Protein AF-A0AAU3DBB7-F1 (afdb_monomer)

Foldseek 3Di:
DDCPDDCPVCVVVDPVVNVPDADKDWDWDADDVGFTWIFIAGPVGDGDDIDTGHRVRCPDPD

Radius of gyration: 15.8 Å; Cα contacts (8 Å, |Δi|>4): 69; chains: 1; bounding box: 35×38×36 Å

Sequence (62 aa):
MSGNGEVAPGALAAPLEALEGPRRYLLEVPADGGGLDLFIYDVDGWLVDVSFVPPYLDTGAG

Solvent-accessible surface area (backbone atoms only — not comparable to full-atom values): 4153 Å² total; per-residue (Å²): 138,84,77,78,73,81,77,56,94,63,74,84,63,61,55,77,78,76,64,74,62,82,68,66,45,78,48,80,40,81,33,97,90,57,27,34,36,37,41,33,22,42,85,88,68,48,81,75,50,78,49,77,45,53,46,92,72,54,79,68,98,119

pLDDT: mean 76.04, std 18.78, range [41.84, 96.44]

Mean predicted aligned error: 12.07 Å

Nearest PDB structures (foldseek):
  2k7i-assembly1_B  TM=6.800E-01  e=1.120E+00  Agrobacterium fabrum str. C58
  6q2z-assembly1_B  TM=6.399E-01  e=1.432E+00  Haloferax volcanii DS2
  2rsn-assembly1_A  TM=3.556E-01  e=1.832E+00  Schizosaccharomyces pombe 972h-
  5wai-assembly2_G  TM=2.429E-01  e=9.307E-01  Homo sapiens
  2b2t-assembly1_A  TM=2.834E-01  e=7.103E+00  Homo sapiens

Secondary structure (DSSP, 8-state):
--------TTTT---GGGG-PPP-EEEEEE-TTSSEEEEEE-TTS-EEEEEEE-TTT-----

Structure (mmCIF, N/CA/C/O backbone):
data_AF-A0AAU3DBB7-F1
#
_entry.id   AF-A0AAU3DBB7-F1
#
loop_
_atom_site.group_PDB
_atom_site.id
_atom_site.type_symbol
_atom_site.label_atom_id
_atom_site.label_alt_id
_atom_site.label_comp_id
_atom_site.label_asym_id
_atom_site.label_entity_id
_atom_site.label_seq_id
_atom_site.pdbx_PDB_ins_code
_atom_site.Cartn_x
_atom_site.Cartn_y
_atom_site.Cartn_z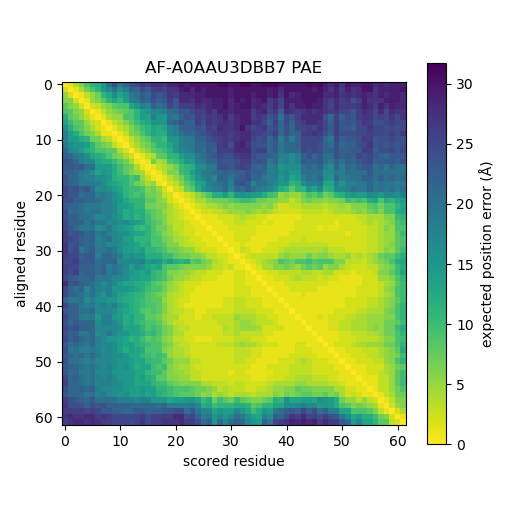
_atom_site.occupancy
_atom_site.B_iso_or_equiv
_atom_site.auth_seq_id
_atom_site.auth_comp_id
_atom_site.auth_asym_id
_atom_site.auth_atom_id
_atom_site.pdbx_PDB_model_num
ATOM 1 N N . MET A 1 1 ? 20.303 25.549 15.351 1.00 41.84 1 MET A N 1
ATOM 2 C CA . MET A 1 1 ? 20.831 24.304 15.945 1.00 41.84 1 MET A CA 1
ATOM 3 C C . MET A 1 1 ? 19.784 23.231 15.661 1.00 41.84 1 MET A C 1
ATOM 5 O O . MET A 1 1 ? 18.760 23.237 16.324 1.00 41.84 1 MET A O 1
ATOM 9 N N . SER A 1 2 ? 19.934 22.456 14.580 1.00 45.84 2 SER A N 1
ATOM 10 C CA . SER A 1 2 ? 18.940 21.450 14.160 1.00 45.84 2 SER A CA 1
ATOM 11 C C . SER A 1 2 ? 19.469 20.074 14.532 1.00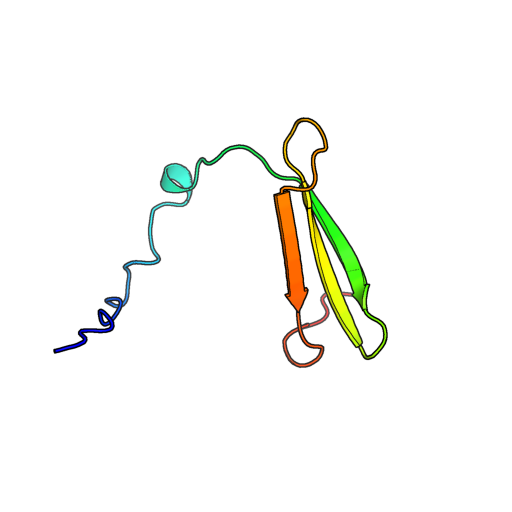 45.84 2 SER A C 1
ATOM 13 O O . SER A 1 2 ? 20.325 19.536 13.835 1.00 45.84 2 SER A O 1
ATOM 15 N N . GLY A 1 3 ? 19.030 19.553 15.675 1.00 45.09 3 GLY A N 1
ATOM 16 C CA . GLY A 1 3 ? 19.275 18.168 16.047 1.00 45.09 3 GLY A CA 1
ATOM 17 C C . GLY A 1 3 ? 18.255 17.298 15.336 1.00 45.09 3 GLY A C 1
ATOM 18 O O . GLY A 1 3 ? 17.154 17.115 15.846 1.00 45.09 3 GLY A O 1
ATOM 19 N N . ASN A 1 4 ? 18.601 16.781 14.158 1.00 56.16 4 ASN A N 1
ATOM 20 C CA . ASN A 1 4 ? 17.905 15.608 13.643 1.00 56.16 4 ASN A CA 1
ATOM 21 C C . ASN A 1 4 ? 18.291 14.478 14.596 1.00 56.16 4 ASN A C 1
ATOM 23 O O . ASN A 1 4 ? 19.427 14.011 14.551 1.00 56.16 4 ASN A O 1
ATOM 27 N N . GLY A 1 5 ? 17.404 14.178 15.548 1.00 49.56 5 GLY A N 1
ATOM 28 C CA . GLY A 1 5 ? 17.656 13.225 16.620 1.00 49.56 5 GLY A CA 1
ATOM 29 C C . GLY A 1 5 ? 18.132 11.905 16.037 1.00 49.56 5 GLY A C 1
ATOM 30 O O . GLY A 1 5 ? 17.409 11.256 15.285 1.00 49.56 5 GLY A O 1
ATOM 31 N N . GLU A 1 6 ? 19.369 11.548 16.358 1.0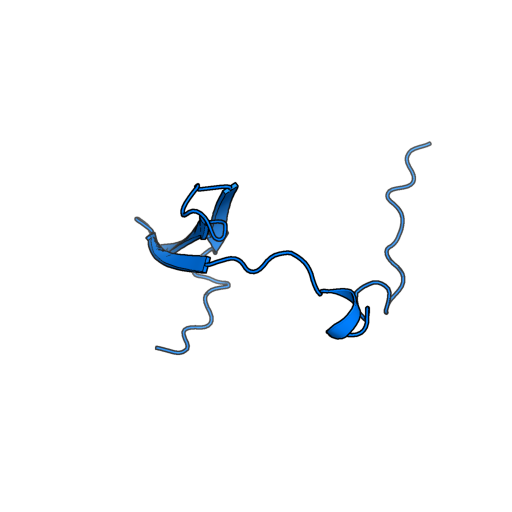0 59.41 6 GLU A N 1
ATOM 32 C CA . GLU A 1 6 ? 19.934 10.243 16.065 1.00 59.41 6 GLU A CA 1
ATOM 33 C C . GLU A 1 6 ? 19.045 9.204 16.761 1.00 59.41 6 GLU A C 1
ATOM 35 O O . GLU A 1 6 ? 18.932 9.180 17.989 1.00 59.41 6 GLU A O 1
ATOM 40 N N . VAL A 1 7 ? 18.309 8.416 15.975 1.00 59.22 7 VAL A N 1
ATOM 41 C CA . VAL A 1 7 ? 17.419 7.391 16.521 1.00 59.22 7 VAL A CA 1
ATOM 42 C C . VAL A 1 7 ? 18.305 6.269 17.044 1.00 59.22 7 VAL A C 1
ATOM 44 O O . VAL A 1 7 ? 18.956 5.571 16.267 1.00 59.22 7 VAL A O 1
ATOM 47 N N . ALA A 1 8 ? 18.358 6.128 18.370 1.00 57.28 8 ALA A N 1
ATOM 48 C CA . ALA A 1 8 ? 19.177 5.120 19.025 1.00 57.28 8 ALA A CA 1
ATOM 49 C C . ALA A 1 8 ? 18.856 3.713 18.473 1.00 57.28 8 ALA A C 1
ATOM 51 O O . ALA A 1 8 ? 17.674 3.376 18.311 1.00 57.28 8 ALA A O 1
ATOM 52 N N . PRO A 1 9 ? 19.872 2.868 18.217 1.00 47.09 9 PRO A N 1
ATOM 53 C CA . PRO A 1 9 ? 19.658 1.475 17.843 1.00 47.09 9 PRO A CA 1
ATOM 54 C C . PRO A 1 9 ? 18.783 0.784 18.899 1.00 47.09 9 PRO A C 1
ATOM 56 O O . PRO A 1 9 ? 19.164 0.699 20.064 1.00 47.09 9 PRO A O 1
ATOM 59 N N . GLY A 1 10 ? 17.587 0.342 18.502 1.00 54.28 10 GLY A N 1
ATOM 60 C CA . GLY A 1 10 ? 16.593 -0.257 19.404 1.00 54.28 10 GLY A CA 1
ATOM 61 C C . GLY A 1 1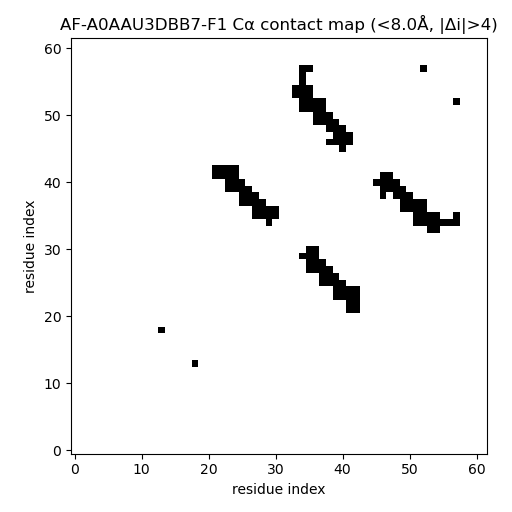0 ? 15.368 0.612 19.710 1.00 54.28 10 GLY A C 1
ATOM 62 O O . GLY A 1 10 ? 14.399 0.093 20.251 1.00 54.28 10 GLY A O 1
ATOM 63 N N . ALA A 1 11 ? 15.323 1.883 19.298 1.00 54.41 11 ALA A N 1
ATOM 64 C CA . ALA A 1 11 ? 14.110 2.704 19.425 1.00 54.41 11 ALA A CA 1
ATOM 65 C C . ALA A 1 11 ? 12.939 2.203 18.550 1.00 54.41 11 ALA A C 1
ATOM 67 O O . ALA A 1 11 ? 11.785 2.516 18.826 1.00 54.41 11 ALA A O 1
ATOM 68 N N . LEU A 1 12 ? 13.230 1.396 17.523 1.00 54.00 12 LEU A N 1
ATOM 69 C CA . LEU A 1 12 ? 12.229 0.692 16.711 1.00 54.00 12 LEU A CA 1
ATOM 70 C C . LEU A 1 12 ? 11.828 -0.674 17.293 1.00 54.00 12 LEU A C 1
ATOM 72 O O . LEU A 1 12 ? 10.934 -1.319 16.758 1.00 54.00 12 LEU A O 1
ATOM 76 N N . ALA A 1 13 ? 12.463 -1.124 18.379 1.00 53.59 13 ALA A N 1
ATOM 77 C CA . ALA A 1 13 ? 12.152 -2.386 19.047 1.00 53.59 13 ALA A CA 1
ATOM 78 C C . ALA A 1 13 ? 11.084 -2.196 20.135 1.00 53.59 13 ALA A C 1
ATOM 80 O O . ALA A 1 13 ? 11.178 -2.777 21.219 1.00 53.59 13 ALA A O 1
ATOM 81 N N . ALA A 1 14 ? 10.075 -1.358 19.866 1.00 54.97 14 ALA A N 1
ATOM 82 C CA . ALA A 1 14 ? 8.862 -1.404 20.664 1.00 54.97 14 ALA A CA 1
ATOM 83 C C . ALA A 1 14 ? 8.320 -2.846 20.589 1.00 54.97 14 ALA A C 1
ATOM 85 O O . ALA A 1 14 ? 8.313 -3.421 19.495 1.00 54.97 14 ALA A O 1
ATOM 86 N N . PRO A 1 15 ? 7.919 -3.453 21.721 1.00 56.38 15 PRO A N 1
ATOM 87 C CA . PRO A 1 15 ? 7.281 -4.763 21.707 1.00 56.38 15 PRO A CA 1
ATOM 88 C C . PRO A 1 15 ? 6.147 -4.749 20.679 1.00 56.38 15 PRO A C 1
ATOM 90 O O . PRO A 1 15 ? 5.461 -3.733 20.553 1.00 56.38 15 PRO A O 1
ATOM 93 N N . LEU A 1 16 ? 5.950 -5.832 19.925 1.00 52.16 16 LEU A N 1
ATOM 94 C CA . LEU A 1 16 ? 4.876 -5.902 18.926 1.00 52.16 16 LEU A CA 1
ATOM 95 C C . LEU A 1 16 ? 3.509 -5.589 19.571 1.00 52.16 16 LEU A C 1
ATOM 97 O O . LEU A 1 16 ? 2.644 -5.002 18.928 1.00 52.16 16 LEU A O 1
ATOM 101 N N . GLU A 1 17 ? 3.359 -5.884 20.868 1.00 51.31 17 GLU A N 1
ATOM 102 C CA . GLU A 1 17 ? 2.190 -5.545 21.686 1.00 51.31 17 GLU A CA 1
ATOM 103 C C . GLU A 1 17 ? 2.016 -4.029 21.927 1.00 51.31 17 GLU A C 1
ATOM 105 O O . GLU A 1 17 ? 0.906 -3.550 22.129 1.00 51.31 17 GLU A O 1
ATOM 110 N N . ALA A 1 18 ? 3.088 -3.234 21.877 1.00 56.97 18 ALA A N 1
ATOM 111 C CA . ALA A 1 18 ? 3.031 -1.771 21.964 1.00 56.97 18 ALA A CA 1
ATOM 112 C C . ALA A 1 18 ? 2.675 -1.102 20.621 1.00 56.97 18 ALA A C 1
ATOM 114 O O . ALA A 1 18 ? 2.416 0.101 20.580 1.00 56.97 18 ALA A O 1
ATOM 115 N N . LEU A 1 19 ? 2.648 -1.876 19.530 1.00 59.19 19 LEU A N 1
ATOM 116 C CA . LEU A 1 19 ? 2.189 -1.461 18.204 1.00 59.19 19 LEU A CA 1
ATOM 117 C C . LEU A 1 19 ? 0.708 -1.796 17.970 1.00 59.19 19 LEU A C 1
ATOM 119 O O . LEU A 1 19 ? 0.263 -1.760 16.822 1.00 59.19 19 LEU A O 1
ATOM 123 N N . GLU A 1 20 ? -0.060 -2.097 19.027 1.00 61.00 20 GLU A N 1
ATOM 124 C CA . GLU A 1 20 ? -1.520 -2.263 18.984 1.00 61.00 20 GLU A CA 1
ATOM 125 C C . GLU A 1 20 ? -2.222 -0.929 18.658 1.00 61.00 20 GLU A C 1
ATOM 127 O O . GLU A 1 20 ? -2.913 -0.309 19.464 1.00 61.00 20 GLU A O 1
ATOM 132 N N . GLY A 1 21 ? -2.012 -0.453 17.434 1.00 68.75 21 GLY A N 1
ATOM 133 C CA . GLY A 1 21 ? -2.821 0.561 16.792 1.00 68.75 21 GLY A CA 1
ATOM 134 C C . GLY A 1 21 ? -4.110 -0.043 16.232 1.00 68.75 21 GLY A C 1
ATOM 135 O O . GLY A 1 21 ? -4.278 -1.267 16.188 1.00 68.75 21 GLY A O 1
ATOM 136 N N . PRO A 1 22 ? -5.043 0.805 15.771 1.00 78.06 22 PRO A N 1
ATOM 137 C CA . PRO A 1 22 ? -6.226 0.326 15.073 1.00 78.06 22 PRO A CA 1
ATOM 138 C C . PRO A 1 22 ? -5.809 -0.551 13.889 1.00 78.06 22 PRO A C 1
ATOM 140 O O . PRO A 1 22 ? -4.857 -0.228 13.173 1.00 78.06 22 PRO A O 1
ATOM 143 N N . ARG A 1 23 ? -6.531 -1.661 13.686 1.00 82.25 23 ARG A N 1
ATOM 144 C CA . ARG A 1 23 ? -6.322 -2.535 12.526 1.00 82.25 23 ARG A CA 1
ATOM 145 C C . ARG A 1 23 ? -6.430 -1.710 11.244 1.00 82.25 23 ARG A C 1
ATOM 147 O O . ARG A 1 23 ? -7.272 -0.821 11.145 1.00 82.25 23 ARG A O 1
ATOM 154 N N . ARG A 1 24 ? -5.586 -2.026 10.268 1.00 88.38 24 ARG A N 1
ATOM 155 C CA . ARG A 1 24 ? -5.607 -1.419 8.937 1.00 88.38 24 ARG A CA 1
ATOM 156 C C . ARG A 1 24 ? -5.572 -2.512 7.8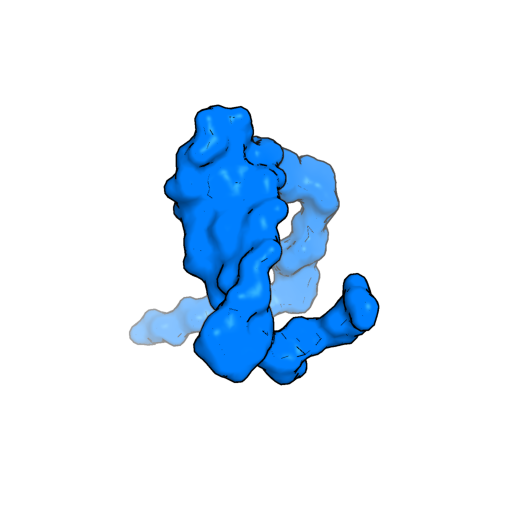88 1.00 88.38 24 ARG A C 1
ATOM 158 O O . ARG A 1 24 ? -5.020 -3.586 8.132 1.00 88.38 24 ARG A O 1
ATOM 165 N N . TYR A 1 25 ? -6.155 -2.224 6.738 1.00 91.62 25 TYR A N 1
ATOM 166 C CA . TYR A 1 25 ? -6.116 -3.091 5.572 1.00 91.62 25 TYR A CA 1
ATOM 167 C C . TYR A 1 25 ? -5.135 -2.519 4.558 1.00 91.62 25 TYR A C 1
ATOM 169 O O . TYR A 1 25 ? -5.135 -1.314 4.321 1.00 91.62 25 TYR A O 1
ATOM 177 N N . LEU A 1 26 ? -4.306 -3.382 3.977 1.00 93.38 26 LEU A N 1
ATOM 178 C CA . LEU A 1 26 ? -3.363 -3.022 2.926 1.00 93.38 26 LEU A CA 1
ATOM 179 C C . LEU A 1 26 ? -3.822 -3.653 1.610 1.00 93.38 26 LEU A C 1
ATOM 181 O O . LEU A 1 26 ? -4.070 -4.857 1.555 1.00 93.38 26 LEU A O 1
ATOM 185 N N . LEU A 1 27 ? -3.923 -2.834 0.569 1.00 93.88 27 LEU A N 1
ATOM 186 C CA . LEU A 1 27 ? -4.094 -3.268 -0.809 1.00 93.88 27 LEU A CA 1
ATOM 187 C C . LEU A 1 27 ? -2.826 -2.916 -1.587 1.00 93.88 27 LEU A C 1
ATOM 189 O O . LEU A 1 27 ? -2.450 -1.748 -1.660 1.00 93.88 27 LEU A O 1
ATOM 193 N N . GLU A 1 28 ? -2.201 -3.932 -2.170 1.00 94.88 28 GLU A N 1
ATOM 194 C CA . GLU A 1 28 ? -1.007 -3.795 -3.000 1.00 94.88 28 GLU A CA 1
ATOM 195 C C . GLU A 1 28 ? -1.407 -3.874 -4.471 1.00 94.88 28 GLU A C 1
ATOM 197 O O . GLU A 1 28 ? -2.092 -4.811 -4.895 1.00 94.88 28 GLU A O 1
ATOM 202 N N . VAL A 1 29 ? -0.999 -2.879 -5.250 1.00 94.44 29 VAL A N 1
ATOM 203 C CA . VAL A 1 29 ? -1.287 -2.794 -6.682 1.00 94.44 29 VAL A CA 1
ATOM 204 C C . VAL A 1 29 ? 0.031 -2.608 -7.429 1.00 94.44 29 VAL A C 1
ATOM 206 O O . VAL A 1 29 ? 0.810 -1.738 -7.050 1.00 94.44 29 VAL A O 1
ATOM 209 N N . PRO A 1 30 ? 0.312 -3.383 -8.490 1.00 94.25 30 PRO A N 1
ATOM 210 C CA . PRO A 1 30 ? 1.473 -3.132 -9.336 1.00 94.25 30 PRO A CA 1
ATOM 211 C C . PRO A 1 30 ? 1.438 -1.714 -9.909 1.00 94.25 30 PRO A C 1
ATOM 213 O O . PRO A 1 30 ? 0.445 -1.323 -10.524 1.00 94.25 30 PRO A O 1
ATOM 216 N N . ALA A 1 31 ? 2.522 -0.966 -9.718 1.00 91.50 31 ALA A N 1
ATOM 217 C CA . ALA A 1 31 ? 2.621 0.408 -10.193 1.00 91.50 31 ALA A CA 1
ATOM 218 C C . ALA A 1 31 ? 3.074 0.476 -11.661 1.00 91.50 31 ALA A C 1
ATOM 220 O O . ALA A 1 31 ? 3.912 -0.313 -12.122 1.00 91.50 31 ALA A O 1
ATOM 221 N N . ASP A 1 32 ? 2.576 1.477 -12.387 1.00 84.19 32 ASP A N 1
ATOM 222 C CA . ASP A 1 32 ? 2.998 1.760 -13.759 1.00 84.19 32 ASP A CA 1
ATOM 223 C C . ASP A 1 32 ? 4.463 2.233 -13.772 1.00 84.19 32 ASP A C 1
ATOM 225 O O . ASP A 1 32 ? 4.786 3.359 -13.400 1.00 84.19 32 ASP A O 1
ATOM 229 N N . GLY A 1 33 ? 5.372 1.353 -14.203 1.00 83.88 33 GLY A N 1
ATOM 230 C CA . GLY A 1 33 ? 6.826 1.576 -14.149 1.00 83.88 33 GLY A CA 1
ATOM 231 C C . GLY A 1 33 ? 7.582 0.623 -13.217 1.00 83.88 33 GLY A C 1
ATOM 232 O O . GLY A 1 33 ? 8.810 0.695 -13.146 1.00 83.88 33 GLY A O 1
ATOM 233 N N . GLY A 1 34 ? 6.869 -0.303 -12.569 1.00 87.44 34 GLY A N 1
ATOM 234 C CA . GLY A 1 34 ? 7.420 -1.302 -11.656 1.00 87.44 34 GLY A CA 1
ATOM 235 C C . GLY A 1 34 ? 7.352 -0.867 -10.191 1.00 87.44 34 GLY A C 1
ATOM 236 O O . GLY A 1 34 ? 7.284 0.321 -9.883 1.00 87.44 34 GLY A O 1
ATOM 237 N N . GLY A 1 35 ? 7.400 -1.847 -9.288 1.00 91.56 35 GLY A N 1
ATOM 238 C CA . GLY A 1 35 ? 7.160 -1.643 -7.860 1.00 91.56 35 GLY A CA 1
ATOM 239 C C . GLY A 1 35 ? 5.678 -1.780 -7.504 1.00 91.56 35 GLY A C 1
ATOM 240 O O . GLY A 1 35 ? 4.901 -2.346 -8.279 1.00 91.56 35 GLY A O 1
ATOM 241 N N . LEU A 1 36 ? 5.296 -1.258 -6.337 1.00 93.62 36 LEU A N 1
ATOM 242 C CA . LEU A 1 36 ? 3.952 -1.403 -5.773 1.00 93.62 36 LEU A CA 1
ATOM 243 C C . LEU A 1 36 ? 3.404 -0.069 -5.258 1.00 93.62 36 LEU A C 1
ATOM 245 O O . LEU A 1 36 ? 4.066 0.630 -4.488 1.00 93.62 36 LEU A O 1
ATOM 249 N N . ASP A 1 37 ? 2.162 0.228 -5.620 1.00 94.75 37 ASP A N 1
ATOM 250 C CA . ASP A 1 37 ? 1.322 1.201 -4.936 1.00 94.75 37 ASP A CA 1
ATOM 251 C C . ASP A 1 37 ? 0.629 0.513 -3.753 1.00 94.75 37 ASP A C 1
ATOM 253 O O . ASP A 1 37 ? -0.057 -0.502 -3.901 1.00 94.75 37 ASP A O 1
ATOM 257 N N . LEU A 1 38 ? 0.826 1.067 -2.560 1.00 94.38 38 LEU A N 1
ATOM 258 C CA . LEU A 1 38 ? 0.271 0.588 -1.302 1.00 94.38 38 LEU A CA 1
ATOM 259 C C . LEU A 1 38 ? -0.865 1.509 -0.868 1.00 94.38 38 LEU A C 1
ATOM 261 O O . LEU A 1 38 ? -0.633 2.667 -0.515 1.00 94.38 38 LEU A O 1
ATOM 265 N N . PHE A 1 39 ? -2.085 0.985 -0.835 1.00 95.69 39 PHE A N 1
ATOM 266 C CA . PHE A 1 39 ? -3.261 1.697 -0.344 1.00 95.69 39 PHE A CA 1
ATOM 267 C C . PHE A 1 39 ? -3.636 1.171 1.035 1.00 95.69 39 PHE A C 1
ATOM 269 O O . PHE A 1 39 ? -3.911 -0.020 1.202 1.00 95.69 39 PHE A O 1
ATOM 276 N N . ILE A 1 40 ? -3.653 2.055 2.030 1.00 94.31 40 ILE A N 1
ATOM 277 C CA . ILE A 1 40 ? -3.914 1.688 3.421 1.00 94.31 40 ILE A CA 1
ATOM 278 C C . ILE A 1 40 ? -5.279 2.230 3.823 1.00 94.31 40 ILE A C 1
ATOM 280 O O . ILE A 1 40 ? -5.510 3.441 3.807 1.00 94.31 40 ILE A O 1
ATOM 284 N N . TYR A 1 41 ? -6.169 1.328 4.223 1.00 94.19 41 TYR A N 1
ATOM 285 C CA . TYR A 1 41 ? -7.521 1.643 4.665 1.00 94.19 41 TYR A CA 1
ATOM 286 C C . TYR A 1 41 ? -7.678 1.406 6.166 1.00 94.19 41 TYR A C 1
ATOM 288 O O . TYR A 1 41 ? -7.054 0.504 6.736 1.00 94.19 41 TYR A O 1
ATOM 296 N N . ASP A 1 42 ? -8.524 2.202 6.812 1.00 94.38 42 ASP A N 1
ATOM 297 C CA . ASP A 1 42 ? -8.990 1.905 8.164 1.00 94.38 42 ASP A CA 1
ATOM 298 C C . ASP A 1 42 ? -10.070 0.807 8.179 1.00 94.38 42 ASP A C 1
ATOM 300 O O . ASP A 1 42 ? -10.431 0.232 7.149 1.00 94.38 42 ASP A O 1
ATOM 304 N N . VAL A 1 43 ? -10.569 0.489 9.377 1.00 92.50 43 VAL A N 1
ATOM 305 C CA . VAL A 1 43 ? -11.575 -0.565 9.576 1.00 92.50 43 VAL A CA 1
ATOM 306 C C . VAL A 1 43 ? -12.940 -0.254 8.964 1.00 92.50 43 VAL A C 1
ATOM 308 O O . VAL A 1 43 ? -13.709 -1.180 8.710 1.00 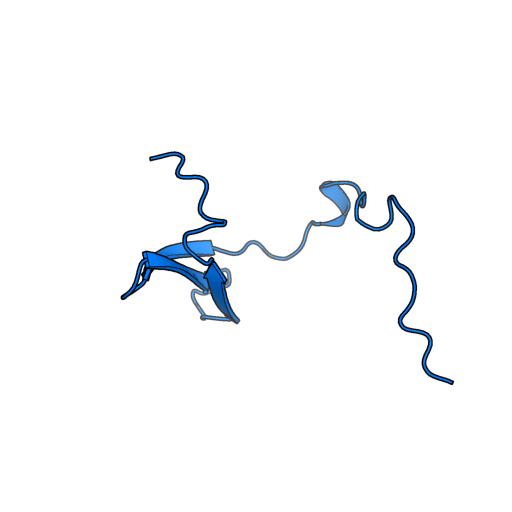92.50 43 VAL A O 1
ATOM 311 N N . ASP A 1 44 ? -13.226 1.021 8.716 1.00 95.12 44 ASP A N 1
ATOM 312 C CA . ASP A 1 44 ? -14.478 1.495 8.132 1.00 95.12 44 ASP A CA 1
ATOM 313 C C . ASP A 1 44 ? -14.382 1.598 6.597 1.00 95.12 44 ASP A C 1
ATOM 315 O O . ASP A 1 44 ? -15.371 1.891 5.924 1.00 95.12 44 ASP A O 1
ATOM 319 N N . GLY A 1 45 ? -13.203 1.311 6.030 1.00 93.50 45 GLY A N 1
ATOM 320 C CA . GLY A 1 45 ? -12.942 1.329 4.594 1.00 93.50 45 GLY A CA 1
ATOM 321 C C . GLY A 1 45 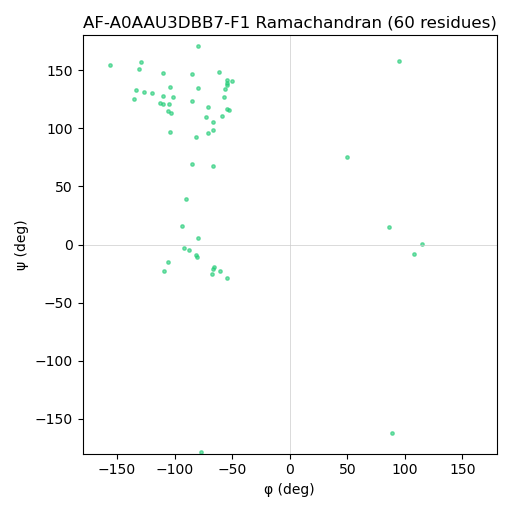? -12.545 2.702 4.051 1.00 93.50 45 GLY A C 1
ATOM 322 O O . GLY A 1 45 ? -12.554 2.893 2.833 1.00 93.50 45 GLY A O 1
ATOM 323 N N . TRP A 1 46 ? -12.181 3.660 4.907 1.00 96.44 46 TRP A N 1
ATOM 324 C CA . TRP A 1 46 ? -11.637 4.941 4.458 1.00 96.44 46 TRP A CA 1
ATOM 325 C C . TRP A 1 46 ? -10.164 4.803 4.108 1.00 96.44 46 TRP A C 1
ATOM 327 O O . TRP A 1 46 ? -9.390 4.216 4.861 1.00 96.44 46 TRP A O 1
ATOM 337 N N . LEU A 1 47 ? -9.766 5.373 2.970 1.00 95.25 47 LEU A N 1
ATOM 338 C CA . LEU A 1 47 ? -8.360 5.465 2.588 1.00 95.25 47 LEU A CA 1
ATOM 339 C C . LEU A 1 47 ? -7.669 6.482 3.499 1.00 95.25 47 LEU A C 1
ATOM 341 O O . LEU A 1 47 ? -8.033 7.659 3.497 1.00 95.25 47 LEU A O 1
ATOM 345 N N . VAL A 1 48 ? -6.680 6.029 4.264 1.00 95.19 48 VAL A N 1
ATOM 346 C CA . VAL A 1 48 ? -5.975 6.867 5.244 1.00 95.19 48 VAL A CA 1
ATOM 347 C C . VAL A 1 48 ? -4.549 7.196 4.832 1.00 95.19 48 VAL A C 1
ATOM 349 O O . VAL A 1 48 ? -4.010 8.193 5.307 1.00 95.19 48 VAL A O 1
ATOM 352 N N . ASP A 1 49 ? -3.940 6.385 3.967 1.00 94.62 49 ASP A N 1
ATOM 353 C CA . ASP A 1 49 ? -2.586 6.625 3.473 1.00 94.62 49 ASP A CA 1
ATOM 354 C C . ASP A 1 49 ? -2.347 5.942 2.118 1.00 94.62 49 ASP A C 1
ATOM 356 O O . ASP A 1 49 ? -2.992 4.942 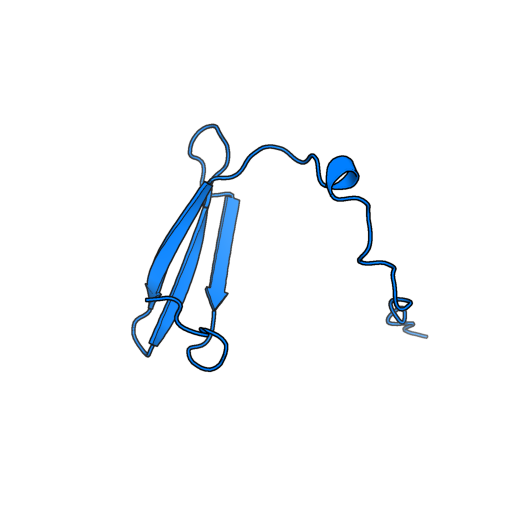1.783 1.00 94.62 49 ASP A O 1
ATOM 360 N N . VAL A 1 50 ? -1.413 6.499 1.347 1.00 92.88 50 VAL A N 1
ATOM 361 C CA . VAL A 1 50 ? -0.936 5.966 0.068 1.00 92.88 50 VAL A CA 1
ATOM 362 C C . VAL A 1 50 ? 0.582 6.056 0.050 1.00 92.88 50 VAL A C 1
ATOM 364 O O . VAL A 1 50 ? 1.158 7.127 0.233 1.00 92.88 50 VAL A O 1
ATOM 367 N N . SER A 1 51 ? 1.234 4.928 -0.192 1.00 93.00 51 SER A N 1
ATOM 368 C CA . SER A 1 51 ? 2.690 4.819 -0.245 1.00 93.00 51 SER A CA 1
ATOM 369 C C . SER A 1 51 ? 3.134 4.120 -1.524 1.00 93.00 51 SER A C 1
ATOM 371 O O . SER A 1 51 ? 2.379 3.355 -2.112 1.00 93.00 51 SER A O 1
ATOM 373 N N . PHE A 1 52 ? 4.374 4.363 -1.941 1.00 92.25 52 PHE A N 1
ATOM 374 C CA . PHE A 1 52 ? 4.975 3.716 -3.106 1.00 92.25 52 PHE A CA 1
ATOM 375 C C . PHE A 1 52 ? 6.222 2.937 -2.689 1.00 92.25 52 PHE A C 1
ATOM 377 O O . PHE A 1 52 ? 7.106 3.485 -2.023 1.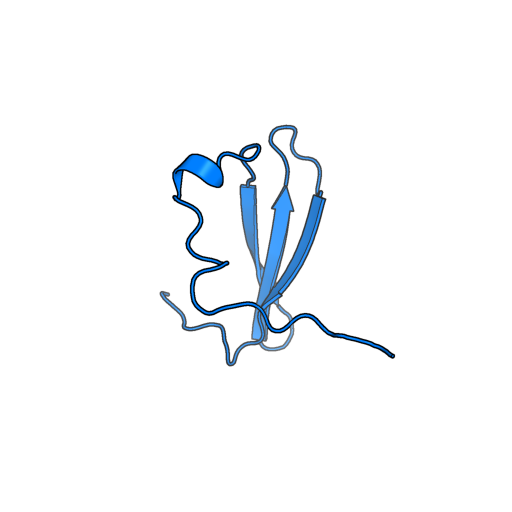00 92.25 52 PHE A O 1
ATOM 384 N N . VAL A 1 53 ? 6.303 1.674 -3.105 1.00 91.88 53 VAL A N 1
ATOM 385 C CA . VAL A 1 53 ? 7.486 0.823 -2.958 1.00 91.88 53 VAL A CA 1
ATOM 386 C C . VAL A 1 53 ? 8.196 0.746 -4.306 1.00 91.88 53 VAL A C 1
ATOM 388 O O . VAL A 1 53 ? 7.667 0.149 -5.244 1.00 91.88 53 VAL A O 1
ATOM 391 N N . PRO A 1 54 ? 9.411 1.307 -4.422 1.00 89.06 54 PRO A N 1
ATOM 392 C CA . PRO A 1 54 ? 10.192 1.206 -5.643 1.00 89.06 54 PRO A CA 1
ATOM 393 C C . PRO A 1 54 ? 10.543 -0.250 -5.991 1.00 89.06 54 PRO A C 1
ATOM 395 O O . PRO A 1 54 ? 10.829 -1.039 -5.088 1.00 89.06 54 PRO A O 1
ATOM 398 N N . PRO A 1 55 ? 10.668 -0.598 -7.284 1.00 87.56 55 PRO A N 1
ATOM 399 C CA . PRO A 1 55 ? 10.919 -1.972 -7.736 1.00 87.56 55 PRO A CA 1
ATOM 400 C C . PRO A 1 55 ? 12.226 -2.584 -7.214 1.00 87.56 55 PRO A C 1
ATOM 402 O O . PRO A 1 55 ? 12.359 -3.796 -7.161 1.00 87.56 55 PRO A O 1
ATOM 405 N N . TYR A 1 56 ? 13.212 -1.768 -6.829 1.00 85.00 56 TYR A N 1
ATOM 406 C CA . TYR A 1 56 ? 14.473 -2.263 -6.264 1.00 85.00 56 TYR A CA 1
ATOM 407 C C . TYR A 1 56 ? 14.376 -2.632 -4.772 1.00 85.00 56 TYR A C 1
ATOM 409 O O . TYR A 1 56 ? 15.325 -3.196 -4.227 1.00 85.00 56 TYR A O 1
ATOM 417 N N . LEU A 1 57 ? 13.270 -2.278 -4.108 1.00 81.00 57 LEU A N 1
ATOM 418 C CA . LEU A 1 57 ? 12.936 -2.682 -2.737 1.00 81.00 57 LEU A CA 1
ATOM 419 C C . LEU A 1 57 ? 11.831 -3.736 -2.692 1.00 81.00 57 LEU A C 1
ATOM 421 O O . LEU A 1 57 ? 11.656 -4.371 -1.655 1.00 81.00 57 LEU A O 1
ATOM 425 N N . ASP A 1 58 ? 11.109 -3.923 -3.795 1.00 70.31 58 ASP A N 1
ATOM 426 C CA . ASP A 1 58 ? 10.174 -5.024 -3.953 1.00 70.31 58 ASP A CA 1
ATOM 427 C C . ASP A 1 58 ? 10.968 -6.332 -4.093 1.00 70.31 58 ASP A C 1
ATOM 429 O O . ASP A 1 58 ? 11.502 -6.668 -5.150 1.00 70.31 58 ASP A O 1
ATOM 433 N N . THR A 1 59 ? 11.131 -7.042 -2.977 1.00 63.06 59 THR A N 1
ATOM 434 C CA . THR A 1 59 ? 11.898 -8.291 -2.918 1.00 63.06 59 THR A CA 1
ATOM 435 C C . THR A 1 59 ? 11.119 -9.498 -3.427 1.00 63.06 59 THR A C 1
ATOM 437 O O . THR A 1 59 ? 11.654 -10.603 -3.349 1.00 63.06 59 THR A O 1
ATOM 440 N N . GLY A 1 60 ? 9.906 -9.305 -3.964 1.00 57.56 60 GLY A N 1
ATOM 441 C CA . GLY A 1 60 ? 9.181 -10.311 -4.732 1.00 57.56 60 GLY A CA 1
ATOM 442 C C . GLY A 1 60 ? 9.101 -11.668 -4.035 1.00 57.56 60 GLY A C 1
ATOM 443 O O . GLY A 1 60 ? 9.773 -12.618 -4.429 1.00 57.56 60 GLY A O 1
ATOM 444 N N . ALA A 1 61 ? 8.249 -11.790 -3.018 1.00 51.59 61 ALA A N 1
ATOM 445 C CA . ALA A 1 61 ? 7.708 -13.094 -2.640 1.00 51.59 61 ALA A CA 1
ATOM 446 C C . ALA A 1 61 ? 6.474 -13.378 -3.516 1.00 51.59 61 ALA A C 1
ATOM 448 O O . ALA A 1 61 ? 5.344 -13.330 -3.035 1.00 51.59 61 ALA A O 1
ATOM 449 N N . GLY A 1 62 ? 6.705 -13.611 -4.812 1.00 46.97 62 GLY A N 1
ATOM 450 C CA . GLY A 1 62 ? 5.687 -13.923 -5.821 1.00 46.97 62 GLY A CA 1
ATOM 451 C C . GLY A 1 62 ? 6.227 -14.871 -6.876 1.00 46.97 62 GLY A C 1
ATOM 452 O O . GLY A 1 62 ? 7.249 -14.516 -7.500 1.00 46.97 62 GLY A O 1
#